Protein AF-A0A345RIX7-F1 (afdb_monomer_lite)

pLDDT: mean 82.72, std 12.64, range [37.41, 94.75]

Structure (mmCIF, N/CA/C/O backbone):
data_AF-A0A345RIX7-F1
#
_entry.id   AF-A0A345RIX7-F1
#
loop_
_atom_site.group_PDB
_atom_site.id
_atom_site.type_symbol
_atom_site.label_atom_id
_atom_site.label_alt_id
_atom_site.label_comp_id
_atom_site.label_asym_id
_atom_site.label_entity_id
_atom_site.label_seq_id
_atom_site.pdbx_PDB_ins_code
_atom_site.Cartn_x
_atom_site.Cartn_y
_atom_site.Cartn_z
_atom_site.occupancy
_atom_site.B_iso_or_equiv
_atom_site.auth_seq_id
_atom_site.auth_comp_id
_atom_site.auth_asym_id
_atom_site.auth_atom_id
_atom_site.pdbx_PDB_model_num
ATOM 1 N N . MET A 1 1 ? 9.108 -30.394 21.994 1.00 50.75 1 MET A N 1
ATOM 2 C CA . MET A 1 1 ? 8.335 -29.219 21.529 1.00 50.75 1 MET A CA 1
ATOM 3 C C . MET A 1 1 ? 9.275 -28.384 20.669 1.00 50.75 1 MET A C 1
ATOM 5 O O . MET A 1 1 ? 10.359 -28.077 21.140 1.00 50.75 1 MET A O 1
ATOM 9 N N . ASN A 1 2 ? 8.957 -28.158 19.392 1.00 66.50 2 ASN A N 1
ATOM 10 C CA . ASN A 1 2 ? 9.884 -27.532 18.439 1.00 66.50 2 ASN A CA 1
ATOM 11 C C . ASN A 1 2 ? 9.905 -26.006 18.659 1.00 66.50 2 ASN A C 1
ATOM 13 O O . ASN A 1 2 ? 8.853 -25.375 18.571 1.00 66.50 2 ASN A O 1
ATOM 17 N N . ILE A 1 3 ? 11.074 -25.440 18.972 1.00 65.12 3 ILE A N 1
ATOM 18 C CA . ILE A 1 3 ? 11.267 -24.012 19.284 1.00 65.12 3 ILE A CA 1
ATOM 19 C C . ILE A 1 3 ? 10.790 -23.119 18.130 1.00 65.12 3 ILE A C 1
ATOM 21 O O . ILE A 1 3 ? 10.153 -22.100 18.385 1.00 65.12 3 ILE A O 1
ATOM 25 N N . ASN A 1 4 ? 10.980 -23.554 16.880 1.00 65.31 4 ASN A N 1
ATOM 26 C CA . ASN A 1 4 ? 10.522 -22.816 15.698 1.00 65.31 4 ASN A CA 1
ATOM 27 C C . ASN A 1 4 ? 8.998 -22.625 15.717 1.00 65.31 4 ASN A C 1
ATOM 29 O O . ASN A 1 4 ? 8.505 -21.518 15.559 1.00 65.31 4 ASN A O 1
ATOM 33 N N . ARG A 1 5 ? 8.248 -23.672 16.080 1.00 65.75 5 ARG A N 1
ATOM 34 C CA . ARG A 1 5 ? 6.781 -23.620 16.153 1.00 65.75 5 ARG A CA 1
ATOM 35 C C . ARG A 1 5 ? 6.277 -22.676 17.249 1.00 65.75 5 ARG A C 1
ATOM 37 O O . ARG A 1 5 ? 5.236 -22.055 17.085 1.00 65.75 5 ARG A O 1
ATOM 44 N N . LEU A 1 6 ? 6.986 -22.576 18.375 1.00 53.75 6 LEU A N 1
ATOM 45 C CA . LEU A 1 6 ? 6.648 -21.633 19.449 1.00 53.75 6 LEU A CA 1
ATOM 46 C C . LEU A 1 6 ? 6.926 -20.179 19.046 1.00 53.75 6 LEU A C 1
ATOM 48 O O . LEU A 1 6 ? 6.136 -19.296 19.378 1.00 53.75 6 LEU A O 1
ATOM 52 N N . PHE A 1 7 ? 8.016 -19.938 18.315 1.00 59.59 7 PHE A N 1
ATOM 53 C CA . PHE A 1 7 ? 8.335 -18.628 17.752 1.00 59.59 7 PHE A CA 1
ATOM 54 C C . PHE A 1 7 ? 7.288 -18.194 16.719 1.00 59.59 7 PHE A C 1
ATOM 56 O O . PHE A 1 7 ? 6.757 -17.091 16.832 1.00 59.59 7 PHE A O 1
ATOM 63 N N . ASP A 1 8 ? 6.901 -19.087 15.805 1.00 59.12 8 ASP A N 1
ATOM 64 C CA . ASP A 1 8 ? 5.866 -18.825 14.796 1.00 59.12 8 ASP A CA 1
ATOM 65 C C . ASP A 1 8 ? 4.513 -18.482 15.440 1.00 59.12 8 ASP A C 1
ATOM 67 O O . ASP A 1 8 ? 3.838 -17.541 15.028 1.00 59.12 8 ASP A O 1
ATOM 71 N N . ILE A 1 9 ? 4.129 -19.194 16.508 1.00 61.34 9 ILE A N 1
ATOM 72 C CA . ILE A 1 9 ? 2.897 -18.916 17.269 1.00 61.34 9 ILE A CA 1
ATOM 73 C C . ILE A 1 9 ? 2.973 -17.553 17.972 1.00 61.34 9 ILE A C 1
ATOM 75 O O . ILE A 1 9 ? 2.003 -16.792 17.963 1.00 61.34 9 ILE A O 1
ATOM 79 N N . SER A 1 10 ? 4.118 -17.236 18.584 1.00 55.81 10 SER A N 1
ATOM 80 C CA . SER A 1 10 ? 4.344 -15.945 19.243 1.00 55.81 10 SER A CA 1
ATOM 81 C C . SER A 1 10 ? 4.237 -14.784 18.248 1.00 55.81 10 SER A C 1
ATOM 83 O O . SER A 1 10 ? 3.538 -13.800 18.512 1.00 55.81 10 SER A O 1
ATOM 85 N N . GLN A 1 11 ? 4.854 -14.933 17.072 1.00 63.72 11 GLN A N 1
ATOM 86 C CA . GLN A 1 11 ? 4.778 -13.957 15.987 1.00 63.72 11 GLN A CA 1
ATOM 87 C C . GLN A 1 11 ? 3.354 -13.818 15.453 1.00 63.72 11 GLN A C 1
ATOM 89 O O . GLN A 1 11 ? 2.854 -12.701 15.366 1.00 63.72 11 GLN A O 1
ATOM 94 N N . ALA A 1 12 ? 2.644 -14.924 15.216 1.00 64.75 12 ALA A N 1
ATOM 95 C CA . ALA A 1 12 ? 1.251 -14.892 14.771 1.00 64.75 12 ALA A CA 1
ATOM 96 C C . ALA A 1 12 ? 0.345 -14.117 15.747 1.00 64.75 12 ALA A C 1
ATOM 98 O O . ALA A 1 12 ? -0.484 -13.306 15.328 1.00 64.75 12 ALA A O 1
ATOM 99 N N . GLY A 1 13 ? 0.540 -14.296 17.059 1.00 73.12 13 GLY A N 1
ATOM 100 C CA . GLY A 1 13 ? -0.175 -13.532 18.084 1.00 73.12 13 GLY A CA 1
ATOM 101 C C . GLY A 1 13 ? 0.200 -12.045 18.124 1.00 73.12 13 GLY A C 1
ATOM 102 O O . GLY A 1 13 ? -0.624 -11.216 18.515 1.00 73.12 13 GLY A O 1
ATOM 103 N N . SER A 1 14 ? 1.428 -11.686 17.747 1.00 76.00 14 SER A N 1
ATOM 104 C CA . SER A 1 14 ? 1.878 -10.294 17.607 1.00 76.00 14 SER A CA 1
ATOM 105 C C . SER A 1 14 ? 1.273 -9.636 16.362 1.00 76.00 14 SER A C 1
ATOM 107 O O . SER A 1 14 ? 0.627 -8.592 16.469 1.00 76.00 14 SER A O 1
ATOM 109 N N . SER A 1 15 ? 1.362 -10.298 15.206 1.00 80.69 15 SER A N 1
ATOM 110 C CA . SER A 1 15 ? 0.812 -9.827 13.930 1.00 80.69 15 SER A CA 1
ATOM 111 C C . SER A 1 15 ? -0.706 -9.664 13.976 1.00 80.69 15 SER A C 1
ATOM 113 O O . SER A 1 15 ? -1.224 -8.657 13.503 1.00 80.69 15 SER A O 1
ATOM 115 N N . ALA A 1 16 ? -1.432 -10.590 14.610 1.00 82.44 16 ALA A N 1
ATOM 116 C CA . ALA A 1 16 ? -2.882 -10.474 14.772 1.00 82.44 16 ALA A CA 1
ATOM 117 C C . ALA A 1 16 ? -3.280 -9.264 15.636 1.00 82.44 16 ALA A C 1
ATOM 119 O O . ALA A 1 16 ? -4.250 -8.565 15.335 1.00 82.44 16 ALA A O 1
ATOM 120 N N . ARG A 1 17 ? -2.517 -8.983 16.703 1.00 85.25 17 ARG A N 1
ATOM 121 C CA . ARG A 1 17 ? -2.731 -7.793 17.540 1.00 85.25 17 ARG A CA 1
ATOM 122 C C . ARG A 1 17 ? -2.421 -6.514 16.771 1.00 85.25 17 ARG A C 1
ATOM 124 O O . ARG A 1 17 ? -3.216 -5.581 16.839 1.00 85.25 17 ARG A O 1
ATOM 131 N N . PHE A 1 18 ? -1.328 -6.492 16.012 1.00 84.81 18 PHE A N 1
ATOM 132 C CA . PHE A 1 18 ? -0.977 -5.362 15.156 1.00 84.81 18 PHE A CA 1
ATOM 133 C C . PHE A 1 18 ? -2.061 -5.086 14.110 1.00 84.81 18 PHE A C 1
ATOM 135 O O . PHE A 1 18 ? -2.558 -3.967 14.039 1.00 84.81 18 PHE A O 1
ATOM 142 N N . ALA A 1 19 ? -2.508 -6.111 13.377 1.00 85.56 19 ALA A N 1
ATOM 143 C CA . ALA A 1 19 ? -3.570 -5.982 12.382 1.00 85.56 19 ALA A CA 1
ATOM 144 C C . ALA A 1 19 ? -4.861 -5.420 12.995 1.00 85.56 19 ALA A C 1
ATOM 146 O O . ALA A 1 19 ? -5.495 -4.537 12.417 1.00 85.56 19 ALA A O 1
ATOM 147 N N . LYS A 1 20 ? -5.222 -5.875 14.203 1.00 89.00 20 LYS A N 1
ATOM 148 C CA . LYS A 1 20 ? -6.390 -5.362 14.927 1.00 89.00 20 LYS A CA 1
ATOM 149 C C . LYS A 1 20 ? -6.238 -3.885 15.295 1.00 89.00 20 LYS A C 1
ATOM 151 O O . LYS A 1 20 ? -7.179 -3.123 15.102 1.00 89.00 20 LYS A O 1
ATOM 156 N N . VAL A 1 21 ? -5.078 -3.476 15.809 1.00 90.88 21 VAL A N 1
ATOM 157 C CA . VAL A 1 21 ? -4.814 -2.070 16.160 1.00 90.88 21 VAL A CA 1
ATOM 158 C C . VAL A 1 21 ? -4.809 -1.187 14.912 1.00 90.88 21 VAL A C 1
ATOM 160 O O . VAL A 1 21 ? -5.502 -0.175 14.899 1.00 90.88 21 VAL A O 1
ATOM 163 N N . ALA A 1 22 ? -4.112 -1.590 13.848 1.00 87.06 22 ALA A N 1
ATOM 164 C CA . ALA A 1 22 ? -4.081 -0.858 12.583 1.00 87.06 22 ALA A CA 1
ATOM 165 C C . ALA A 1 22 ? -5.491 -0.680 11.998 1.00 87.06 22 ALA A C 1
ATOM 167 O O . ALA A 1 22 ? -5.865 0.420 11.605 1.00 87.06 22 ALA A O 1
ATOM 168 N N . THR A 1 23 ? -6.313 -1.736 12.036 1.00 89.12 23 THR A N 1
ATOM 169 C CA . THR A 1 23 ? -7.715 -1.676 11.594 1.00 89.12 23 THR A CA 1
ATOM 170 C C . THR A 1 23 ? -8.517 -0.647 12.390 1.00 89.12 23 THR A C 1
ATOM 172 O O . THR A 1 23 ? -9.240 0.143 11.792 1.00 89.12 23 THR A O 1
ATOM 175 N N . LEU A 1 24 ? -8.376 -0.610 13.722 1.00 93.12 24 LEU A N 1
ATOM 176 C CA . LEU A 1 24 ? -9.077 0.369 14.563 1.00 93.12 24 LEU A CA 1
ATOM 177 C C . LEU A 1 24 ? -8.651 1.809 14.249 1.00 93.12 24 LEU A C 1
ATOM 179 O O . LEU A 1 24 ? -9.498 2.695 14.207 1.00 93.12 24 LEU A O 1
ATOM 183 N N . LEU A 1 25 ? -7.359 2.042 14.012 1.00 90.81 25 LEU A N 1
ATOM 184 C CA . LEU A 1 25 ? -6.836 3.372 13.684 1.00 90.81 25 LEU A CA 1
ATOM 185 C C . LEU A 1 25 ? -7.308 3.856 12.308 1.00 90.81 25 LEU A C 1
ATOM 187 O O . LEU A 1 25 ? -7.638 5.032 12.164 1.00 90.81 25 LEU A O 1
ATOM 191 N N . VAL A 1 26 ? -7.395 2.949 11.329 1.00 90.38 26 VAL A N 1
ATOM 192 C CA . VAL A 1 26 ? -7.961 3.244 10.005 1.00 90.38 26 VAL A CA 1
ATOM 193 C C . VAL A 1 26 ? -9.459 3.533 10.100 1.00 90.38 26 VAL A C 1
ATOM 195 O O . VAL A 1 26 ? -9.929 4.531 9.566 1.00 90.38 26 VAL A O 1
ATOM 198 N N . GLN A 1 27 ? -10.217 2.718 10.839 1.00 90.81 27 GLN A N 1
ATOM 199 C CA . GLN A 1 27 ? -11.654 2.941 11.053 1.00 90.81 27 GLN A CA 1
ATOM 200 C C . GLN A 1 27 ? -11.956 4.246 11.800 1.00 90.81 27 GLN A C 1
ATOM 202 O O . GLN A 1 27 ? -12.990 4.861 11.558 1.00 90.81 27 GLN A O 1
ATOM 207 N N . ALA A 1 28 ? -11.067 4.666 12.700 1.00 92.12 28 ALA A N 1
ATOM 208 C CA . ALA A 1 28 ? -11.180 5.931 13.418 1.00 92.12 28 ALA A CA 1
ATOM 209 C C . ALA A 1 28 ? -10.764 7.156 12.579 1.00 92.12 28 ALA A C 1
ATOM 211 O O . ALA A 1 28 ? -10.856 8.272 13.081 1.00 92.12 28 ALA A O 1
ATOM 212 N N . GLY A 1 29 ? -10.276 6.966 11.346 1.00 89.44 29 GLY A N 1
ATOM 213 C CA . GLY A 1 29 ? -9.775 8.049 10.494 1.00 89.44 29 GLY A CA 1
ATOM 214 C C . GLY A 1 29 ? -8.460 8.673 10.974 1.00 89.44 29 GLY A C 1
ATOM 215 O O . GLY A 1 29 ? -8.088 9.742 10.513 1.00 89.44 29 GLY A O 1
ATOM 216 N N . ILE A 1 30 ? -7.750 8.031 11.909 1.00 89.56 30 ILE A N 1
ATOM 217 C CA . ILE A 1 30 ? -6.455 8.509 12.427 1.00 89.56 30 ILE A CA 1
ATOM 218 C C . ILE A 1 30 ? -5.324 8.127 11.464 1.00 89.56 30 ILE A C 1
ATOM 220 O O . ILE A 1 30 ? -4.321 8.832 11.337 1.00 89.56 30 ILE A O 1
ATOM 224 N N . MET A 1 31 ? -5.474 6.985 10.795 1.00 90.50 31 MET A N 1
ATOM 225 C CA . MET A 1 31 ? -4.538 6.496 9.793 1.00 90.50 31 MET A CA 1
ATOM 226 C C . MET A 1 31 ? -5.254 6.205 8.484 1.00 90.50 31 MET A C 1
ATOM 228 O O . MET A 1 31 ? -6.411 5.797 8.468 1.00 90.50 31 MET A O 1
ATOM 232 N N . GLU A 1 32 ? -4.520 6.324 7.391 1.00 90.31 32 GLU A N 1
ATOM 233 C CA . GLU A 1 32 ? -4.927 5.830 6.084 1.00 90.31 32 GLU A CA 1
ATOM 234 C C . GLU A 1 32 ? -4.120 4.580 5.753 1.00 90.31 32 GLU A C 1
ATOM 236 O O . GLU A 1 32 ? -2.922 4.498 6.043 1.00 90.31 32 GLU A O 1
ATOM 241 N N . ARG A 1 33 ? -4.784 3.599 5.140 1.00 89.31 33 ARG A N 1
ATOM 242 C CA . ARG A 1 33 ? -4.140 2.423 4.557 1.00 89.31 33 ARG A CA 1
ATOM 243 C C . ARG A 1 33 ? -4.112 2.603 3.049 1.00 89.31 33 ARG A C 1
ATOM 245 O O . ARG A 1 33 ? -5.165 2.817 2.459 1.00 89.31 33 ARG A O 1
ATOM 252 N N . ARG A 1 34 ? -2.943 2.426 2.440 1.00 89.50 34 ARG A N 1
ATOM 253 C CA . ARG A 1 34 ? -2.777 2.393 0.983 1.00 89.50 34 ARG A CA 1
ATOM 254 C C . ARG A 1 34 ? -1.982 1.166 0.575 1.00 89.50 34 ARG A C 1
ATOM 256 O O . ARG A 1 34 ? -1.175 0.649 1.350 1.00 89.50 34 ARG A O 1
ATOM 263 N N . LEU A 1 35 ? -2.230 0.689 -0.631 1.00 90.88 35 LEU A N 1
ATOM 264 C CA . LEU A 1 35 ? -1.373 -0.277 -1.296 1.00 90.88 35 LEU A CA 1
ATOM 265 C C . LEU A 1 35 ? -0.392 0.478 -2.178 1.00 90.88 35 LEU A C 1
ATOM 267 O O . LEU A 1 35 ? -0.758 1.431 -2.858 1.00 90.88 35 LEU A O 1
ATOM 271 N N . VAL A 1 36 ? 0.858 0.053 -2.146 1.00 92.94 36 VAL A N 1
ATOM 272 C CA . VAL A 1 36 ? 1.940 0.677 -2.891 1.00 92.94 3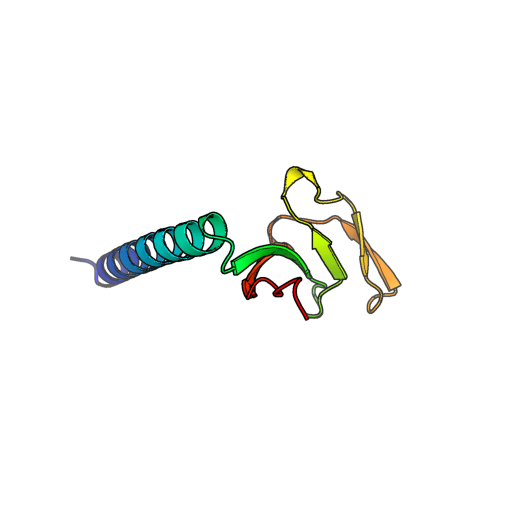6 VAL A CA 1
ATOM 273 C C . VAL A 1 36 ? 2.553 -0.369 -3.793 1.00 92.94 36 VAL A C 1
ATOM 275 O O . VAL A 1 36 ? 2.999 -1.409 -3.317 1.00 92.94 36 VAL A O 1
ATOM 278 N N . ILE A 1 37 ? 2.579 -0.076 -5.086 1.00 92.56 37 ILE A N 1
ATOM 279 C CA . ILE A 1 37 ? 3.301 -0.861 -6.078 1.00 92.56 37 ILE A CA 1
ATOM 280 C C . ILE A 1 37 ? 4.725 -0.329 -6.105 1.00 92.56 37 ILE A C 1
ATOM 282 O O . ILE A 1 37 ? 4.945 0.862 -6.363 1.00 92.56 37 ILE A O 1
ATOM 286 N N . ARG A 1 38 ? 5.698 -1.193 -5.825 1.00 90.56 38 ARG A N 1
ATOM 287 C CA . ARG A 1 38 ? 7.116 -0.830 -5.863 1.00 90.56 38 ARG A CA 1
ATOM 288 C C . ARG A 1 38 ? 7.802 -1.384 -7.096 1.00 90.56 38 ARG A C 1
ATOM 290 O O . ARG A 1 38 ? 7.507 -2.469 -7.575 1.00 90.56 38 ARG A O 1
ATOM 297 N N . SER A 1 39 ? 8.782 -0.630 -7.572 1.00 88.19 39 SER A N 1
ATOM 298 C CA . SER A 1 39 ? 9.766 -1.138 -8.512 1.00 88.19 39 SER A CA 1
ATOM 299 C C . SER A 1 39 ? 10.580 -2.243 -7.838 1.00 88.19 39 SER A C 1
ATOM 301 O O . SER A 1 39 ? 10.959 -2.089 -6.672 1.00 88.19 39 SER A O 1
ATOM 303 N N . PRO A 1 40 ? 10.991 -3.286 -8.578 1.00 84.81 40 PRO A N 1
ATOM 304 C CA . PRO A 1 40 ? 12.001 -4.236 -8.114 1.00 84.81 40 PRO A CA 1
ATOM 305 C C . PRO A 1 40 ? 13.333 -3.579 -7.710 1.00 84.81 40 PRO A C 1
ATOM 307 O O . PRO A 1 40 ? 14.150 -4.196 -7.031 1.00 84.81 40 PRO A O 1
ATOM 310 N N . LEU A 1 41 ? 13.573 -2.327 -8.120 1.00 84.00 41 LEU A N 1
ATOM 311 C CA . LEU A 1 41 ? 14.728 -1.527 -7.707 1.00 84.00 41 LEU A CA 1
ATOM 312 C C . LEU A 1 41 ? 14.506 -0.766 -6.384 1.00 84.00 41 LEU A C 1
ATOM 314 O O . LEU A 1 41 ? 15.405 -0.056 -5.935 1.00 84.00 41 LEU A O 1
ATOM 318 N N . GLY A 1 42 ? 13.333 -0.903 -5.755 1.00 80.75 42 GLY A N 1
ATOM 319 C CA . GLY A 1 42 ? 12.998 -0.373 -4.429 1.00 80.75 42 GLY A CA 1
ATOM 320 C C . GLY A 1 42 ? 12.005 0.801 -4.367 1.00 80.75 42 GLY A C 1
ATOM 321 O O . GLY A 1 42 ? 11.185 0.826 -3.439 1.00 80.75 42 GLY A O 1
ATOM 322 N N . PRO A 1 43 ? 12.031 1.804 -5.266 1.00 86.62 43 PRO A N 1
ATOM 323 C CA . PRO A 1 43 ? 11.158 2.958 -5.104 1.00 86.62 43 PRO A CA 1
ATOM 324 C C . PRO A 1 43 ? 9.706 2.638 -5.425 1.00 86.62 43 PRO A C 1
ATOM 326 O O . PRO A 1 43 ? 9.384 1.712 -6.162 1.00 86.62 43 PRO A O 1
ATOM 329 N N . GLU A 1 44 ? 8.833 3.450 -4.851 1.00 90.44 44 GLU A N 1
ATOM 330 C CA . GLU A 1 44 ? 7.412 3.454 -5.156 1.00 90.44 44 GLU A CA 1
ATOM 331 C C . GLU A 1 44 ? 7.169 3.898 -6.604 1.00 90.44 44 GLU A C 1
ATOM 333 O O . GLU A 1 44 ? 7.747 4.885 -7.062 1.00 90.44 44 GLU A O 1
ATOM 338 N N . ILE A 1 45 ? 6.301 3.164 -7.299 1.00 92.38 45 ILE A N 1
ATOM 339 C CA . ILE A 1 45 ? 5.806 3.502 -8.635 1.00 92.38 45 ILE A CA 1
ATOM 340 C C . ILE A 1 45 ? 4.434 4.169 -8.522 1.00 92.38 45 ILE A C 1
ATOM 342 O O . ILE A 1 45 ? 4.215 5.231 -9.102 1.00 92.38 45 ILE A O 1
ATOM 346 N N . LEU A 1 46 ? 3.506 3.540 -7.795 1.00 91.56 46 LEU A N 1
ATOM 347 C CA . LEU A 1 46 ? 2.108 3.964 -7.727 1.00 91.56 46 LEU A CA 1
ATOM 348 C C . LEU A 1 46 ? 1.4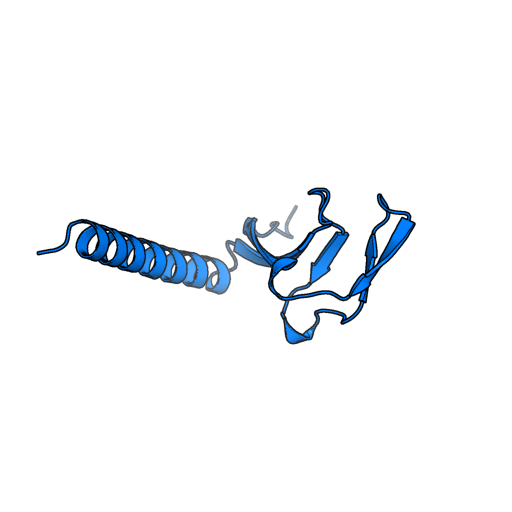83 3.593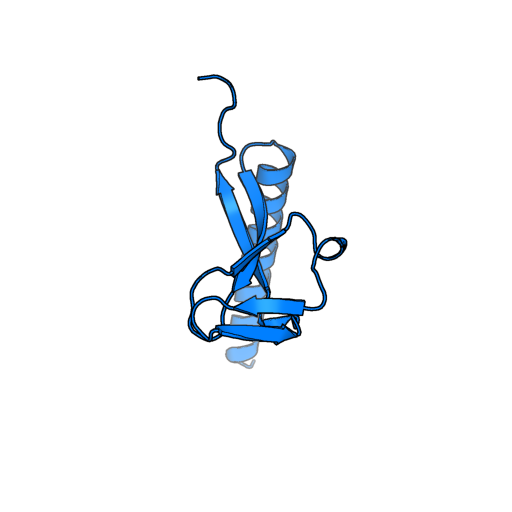 -6.379 1.00 91.56 46 LEU A C 1
ATOM 350 O O . LEU A 1 46 ? 1.760 2.522 -5.842 1.00 91.56 46 LEU A O 1
ATOM 354 N N . GLN A 1 47 ? 0.597 4.452 -5.869 1.00 92.38 47 GLN A N 1
ATOM 355 C CA . GLN A 1 47 ? -0.279 4.138 -4.738 1.00 92.38 47 GLN A CA 1
ATOM 356 C C . GLN A 1 47 ? -1.702 3.892 -5.230 1.00 92.38 47 GLN A C 1
ATOM 358 O O . GLN A 1 47 ? -2.202 4.640 -6.070 1.00 92.38 47 GLN A O 1
ATOM 363 N N . VAL A 1 48 ? -2.357 2.882 -4.668 1.00 90.12 48 VAL A N 1
ATOM 364 C CA . VAL A 1 48 ? -3.769 2.566 -4.898 1.00 90.12 48 VAL A CA 1
ATOM 365 C C . VAL A 1 48 ? -4.473 2.321 -3.564 1.00 90.12 48 VAL A C 1
ATOM 367 O O . VAL A 1 48 ? -3.865 1.858 -2.596 1.00 90.12 48 VAL A O 1
ATOM 370 N N . ASP A 1 49 ? -5.762 2.635 -3.491 1.00 85.19 49 ASP A N 1
ATOM 371 C CA . ASP A 1 49 ? -6.521 2.535 -2.238 1.00 85.19 49 ASP A CA 1
ATOM 372 C C . ASP A 1 49 ? -6.902 1.086 -1.908 1.00 85.19 49 ASP A C 1
ATOM 374 O O . ASP A 1 49 ? -6.941 0.676 -0.742 1.00 85.19 49 ASP A O 1
ATOM 378 N N . SER A 1 50 ? -7.148 0.273 -2.936 1.00 82.56 50 SER A N 1
ATOM 379 C CA . SER A 1 50 ? -7.539 -1.121 -2.773 1.00 82.56 50 SER A CA 1
ATOM 380 C C . SER A 1 50 ? -6.903 -2.035 -3.815 1.00 82.56 50 SER A C 1
ATOM 382 O O . SER A 1 50 ? -6.438 -1.599 -4.863 1.00 82.56 50 SER A O 1
ATOM 384 N N . TRP A 1 51 ? -6.895 -3.337 -3.520 1.00 81.81 51 TRP A N 1
ATOM 385 C CA . TRP A 1 51 ? -6.395 -4.350 -4.454 1.00 81.81 51 TRP A CA 1
ATOM 386 C C . TRP A 1 51 ? -7.256 -4.411 -5.725 1.00 81.81 51 TRP A C 1
ATOM 388 O O . TRP A 1 51 ? -6.743 -4.706 -6.795 1.00 81.81 51 TRP A O 1
ATOM 398 N N . TYR A 1 52 ? -8.545 -4.062 -5.632 1.00 84.31 52 TYR A N 1
ATOM 399 C CA . TYR A 1 52 ? -9.436 -3.985 -6.795 1.00 84.31 52 TYR A CA 1
ATOM 400 C C . TYR A 1 52 ? -9.066 -2.851 -7.755 1.00 84.31 52 TYR A C 1
ATOM 402 O O . TYR A 1 52 ? -9.365 -2.945 -8.941 1.00 84.31 52 TYR A O 1
ATOM 410 N N . ASP A 1 53 ? -8.407 -1.810 -7.246 1.00 86.12 53 ASP A N 1
ATOM 411 C CA . ASP A 1 53 ? -7.942 -0.670 -8.037 1.00 86.12 53 ASP A CA 1
ATOM 412 C C . ASP A 1 53 ? -6.516 -0.886 -8.566 1.00 86.12 53 ASP A C 1
ATOM 414 O O . ASP A 1 53 ? -5.947 -0.003 -9.209 1.00 86.12 53 ASP A O 1
ATOM 418 N N . CYS A 1 54 ? -5.917 -2.051 -8.293 1.00 88.88 54 CYS A N 1
ATOM 419 C CA . CYS A 1 54 ? -4.573 -2.371 -8.739 1.00 88.88 54 CYS A CA 1
ATOM 420 C C . CYS A 1 54 ? -4.567 -2.655 -10.251 1.00 88.88 54 CYS A C 1
ATOM 422 O O . CYS A 1 54 ? -5.215 -3.606 -10.700 1.00 88.88 54 CYS A O 1
ATOM 424 N N . PRO A 1 55 ? -3.833 -1.872 -11.060 1.00 91.88 55 PRO A N 1
ATOM 425 C CA . PRO A 1 55 ? -3.700 -2.157 -12.479 1.00 91.88 55 PRO A CA 1
ATOM 426 C C . PRO A 1 55 ? -2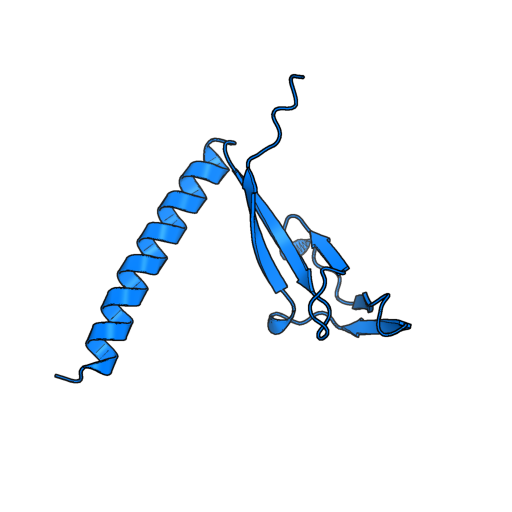.888 -3.438 -12.693 1.00 91.88 55 PRO A C 1
ATOM 428 O O . PRO A 1 55 ? -1.970 -3.738 -11.933 1.00 91.88 55 PRO A O 1
ATOM 431 N N . SER A 1 56 ? -3.182 -4.168 -13.770 1.00 93.12 56 SER A N 1
ATOM 432 C CA . SER A 1 56 ? -2.395 -5.350 -14.151 1.00 93.12 56 SER A CA 1
ATOM 433 C C . SER A 1 56 ? -0.996 -4.991 -14.656 1.00 93.12 56 SER A C 1
ATOM 435 O O . SER A 1 56 ? -0.105 -5.828 -14.605 1.00 93.12 56 SER A O 1
ATOM 437 N N . PHE A 1 57 ? -0.798 -3.759 -15.136 1.00 94.50 57 PHE A N 1
ATOM 438 C CA . PHE A 1 57 ? 0.480 -3.270 -15.649 1.00 94.50 57 PHE A CA 1
ATOM 439 C C . PHE A 1 57 ? 0.759 -1.847 -15.160 1.00 94.50 57 PHE A C 1
ATOM 441 O O . PHE A 1 57 ? -0.147 -1.012 -15.114 1.00 94.50 57 PHE A O 1
ATOM 448 N N . VAL A 1 58 ? 2.018 -1.562 -14.827 1.00 93.81 58 VAL A N 1
ATOM 449 C CA . VAL A 1 58 ? 2.508 -0.215 -14.498 1.00 93.81 58 VAL A CA 1
ATOM 450 C C . VAL A 1 58 ? 3.806 0.083 -15.235 1.00 93.81 58 VAL A C 1
ATOM 452 O O . VAL A 1 58 ? 4.596 -0.811 -15.529 1.00 93.81 58 VAL A O 1
ATOM 455 N N . PHE A 1 59 ? 4.057 1.359 -15.514 1.00 93.94 59 PHE A N 1
ATOM 456 C CA . PHE A 1 59 ? 5.337 1.799 -16.057 1.00 93.94 59 PHE A CA 1
ATOM 457 C C . PHE A 1 59 ? 6.328 2.069 -14.922 1.00 93.94 59 PHE A C 1
ATOM 459 O O . PHE A 1 59 ? 6.075 2.927 -14.079 1.00 93.94 59 PHE A O 1
ATOM 466 N N . ASP A 1 60 ? 7.466 1.373 -14.923 1.00 91.44 60 ASP A N 1
ATOM 467 C CA . ASP A 1 60 ? 8.572 1.639 -14.004 1.00 91.44 60 ASP A CA 1
ATOM 468 C C . ASP A 1 60 ? 9.479 2.734 -14.601 1.00 91.44 60 ASP A C 1
ATOM 470 O O . ASP A 1 60 ? 10.221 2.468 -15.558 1.00 91.44 60 ASP A O 1
ATOM 474 N N . PRO A 1 61 ? 9.476 3.960 -14.044 1.00 87.88 61 PRO A N 1
ATOM 475 C CA . PRO A 1 61 ? 10.248 5.070 -14.590 1.00 87.88 61 PRO A CA 1
ATOM 476 C C . PRO A 1 61 ? 11.764 4.895 -14.449 1.00 87.88 61 PRO A C 1
ATOM 478 O O . PRO A 1 61 ? 12.507 5.524 -15.200 1.00 87.88 61 PRO A O 1
ATOM 481 N N . LEU A 1 62 ? 12.249 4.058 -13.524 1.00 87.69 62 LEU A N 1
ATOM 482 C CA . LEU A 1 62 ? 13.684 3.804 -13.377 1.00 87.69 62 LEU A CA 1
ATOM 483 C C . LEU A 1 62 ? 14.201 2.804 -14.397 1.00 87.69 62 LEU A C 1
ATOM 485 O O . LEU A 1 62 ? 15.323 2.934 -14.886 1.00 87.69 62 LEU A O 1
ATOM 489 N N . ARG A 1 63 ? 13.395 1.789 -14.701 1.00 87.69 63 ARG A N 1
ATOM 490 C CA . ARG A 1 63 ? 13.751 0.774 -15.696 1.00 87.69 63 ARG A CA 1
ATOM 491 C C . ARG A 1 63 ? 13.387 1.213 -17.111 1.00 87.69 63 ARG A C 1
ATOM 493 O O . ARG A 1 63 ? 13.955 0.683 -18.062 1.00 87.69 63 ARG A O 1
ATOM 500 N N . GLY A 1 64 ? 12.471 2.172 -17.248 1.00 91.25 64 GLY A N 1
ATOM 501 C CA . GLY A 1 64 ? 11.970 2.651 -18.532 1.00 91.25 64 GLY A CA 1
ATOM 502 C C . GLY A 1 64 ? 11.146 1.598 -19.272 1.00 91.25 64 GLY A C 1
ATOM 503 O O . GLY A 1 64 ? 11.161 1.572 -20.501 1.00 91.25 64 GLY A O 1
ATOM 504 N N . VAL A 1 65 ? 10.476 0.700 -18.541 1.00 92.12 65 VAL A N 1
ATOM 505 C CA . VAL A 1 65 ? 9.708 -0.422 -19.102 1.00 92.12 65 VAL A CA 1
ATOM 506 C C . VAL A 1 65 ? 8.358 -0.563 -18.408 1.00 92.12 65 VAL A C 1
ATOM 508 O O . VAL A 1 65 ? 8.204 -0.196 -17.244 1.00 92.12 65 VAL A O 1
ATOM 511 N N . GLU A 1 66 ? 7.389 -1.126 -19.122 1.00 94.75 66 GLU A N 1
ATOM 512 C CA . GLU A 1 66 ? 6.133 -1.590 -18.536 1.00 94.75 66 GLU A CA 1
ATOM 513 C C . GLU A 1 66 ? 6.356 -2.944 -17.848 1.00 94.75 66 GLU A C 1
ATOM 515 O O . GLU A 1 66 ? 7.053 -3.814 -18.380 1.00 94.75 66 GLU A O 1
ATOM 520 N N . MET A 1 67 ? 5.801 -3.105 -16.650 1.00 92.25 67 MET A N 1
ATOM 521 C CA . MET A 1 67 ? 5.865 -4.333 -15.865 1.00 92.25 67 MET A CA 1
ATOM 522 C C . MET A 1 67 ? 4.465 -4.800 -15.487 1.00 92.25 67 MET A C 1
ATOM 524 O O . MET A 1 67 ? 3.598 -3.985 -15.174 1.00 92.25 67 MET A O 1
ATOM 528 N N . GLU A 1 68 ? 4.265 -6.114 -15.513 1.00 93.06 68 GLU A N 1
ATOM 529 C CA . GLU A 1 68 ? 3.091 -6.752 -14.923 1.00 93.06 68 GLU A CA 1
ATOM 530 C C . GLU A 1 68 ? 3.177 -6.638 -13.399 1.00 93.06 68 GLU A C 1
ATOM 532 O O . GLU A 1 68 ? 4.252 -6.829 -12.828 1.00 93.06 68 GLU A O 1
ATOM 537 N N . VAL A 1 69 ? 2.063 -6.300 -12.754 1.00 90.69 69 VAL A N 1
ATOM 538 C CA . VAL A 1 69 ? 1.986 -6.198 -11.295 1.00 90.69 69 VAL A CA 1
ATOM 539 C C . VAL A 1 69 ? 1.616 -7.556 -10.722 1.00 90.69 69 VAL A C 1
ATOM 541 O O . VAL A 1 69 ? 0.568 -8.111 -11.052 1.00 90.69 69 VAL A O 1
ATOM 544 N N . SER A 1 70 ? 2.461 -8.070 -9.835 1.00 88.25 70 SER A N 1
ATOM 545 C CA . SER A 1 70 ? 2.194 -9.274 -9.056 1.00 88.25 70 SER A CA 1
ATOM 546 C C . SER A 1 70 ? 1.954 -8.943 -7.581 1.00 88.25 70 SER A C 1
ATOM 548 O O . SER A 1 70 ? 2.249 -7.841 -7.116 1.00 88.25 70 SER A O 1
ATOM 550 N N . A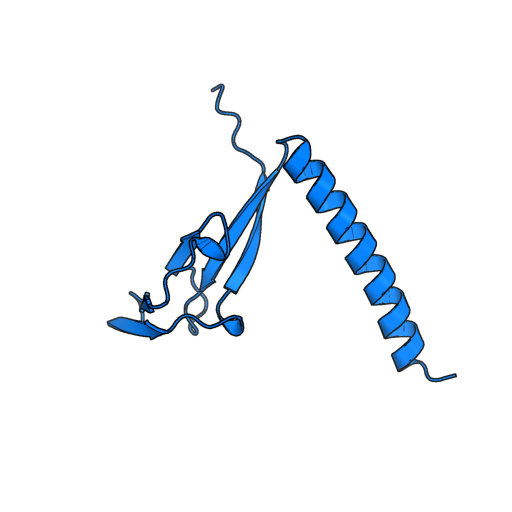SP A 1 71 ? 1.439 -9.910 -6.818 1.00 84.38 71 ASP A N 1
ATOM 551 C CA . ASP A 1 71 ? 1.236 -9.742 -5.372 1.00 84.38 71 ASP A CA 1
ATOM 552 C C . ASP A 1 71 ? 2.555 -9.473 -4.620 1.00 84.38 71 ASP A C 1
ATOM 554 O O . ASP A 1 71 ? 2.540 -8.807 -3.586 1.00 84.38 71 ASP A O 1
ATOM 558 N N . ASP A 1 72 ? 3.694 -9.935 -5.150 1.00 85.69 72 ASP A N 1
ATOM 559 C CA . ASP A 1 72 ? 5.021 -9.709 -4.561 1.00 85.69 72 ASP A CA 1
ATOM 560 C C . ASP A 1 72 ? 5.499 -8.251 -4.717 1.00 85.69 72 ASP A C 1
ATOM 562 O O . ASP A 1 72 ? 6.370 -7.801 -3.969 1.00 85.69 72 ASP A O 1
ATOM 566 N N . ASP A 1 73 ? 4.915 -7.495 -5.653 1.00 87.00 73 ASP A N 1
ATOM 567 C CA . ASP A 1 73 ? 5.234 -6.082 -5.900 1.00 87.00 73 ASP A CA 1
ATOM 568 C C . ASP A 1 73 ? 4.395 -5.127 -5.027 1.00 87.00 73 ASP A C 1
ATOM 570 O O . ASP A 1 73 ? 4.633 -3.912 -5.015 1.00 87.00 73 ASP A O 1
ATOM 574 N N . LEU A 1 74 ? 3.402 -5.668 -4.307 1.00 88.19 74 LEU A N 1
ATOM 575 C CA . LEU A 1 74 ? 2.455 -4.918 -3.489 1.00 88.19 74 LEU A CA 1
ATOM 576 C C . LEU A 1 74 ? 2.880 -4.859 -2.023 1.00 88.19 74 LEU A C 1
ATOM 578 O O . LEU A 1 74 ? 2.971 -5.864 -1.320 1.00 88.19 74 LEU A O 1
ATOM 582 N N . GLU A 1 75 ? 3.006 -3.642 -1.505 1.00 89.75 75 GLU A N 1
ATOM 583 C CA . GLU A 1 75 ? 3.225 -3.391 -0.085 1.00 89.75 75 GLU A CA 1
ATOM 584 C C . GLU A 1 75 ? 2.036 -2.643 0.526 1.00 89.75 75 GLU A C 1
ATOM 586 O O . GLU A 1 75 ? 1.522 -1.676 -0.034 1.00 89.75 75 GLU A O 1
ATOM 591 N N . THR A 1 76 ? 1.585 -3.068 1.710 1.00 88.69 76 THR A N 1
ATOM 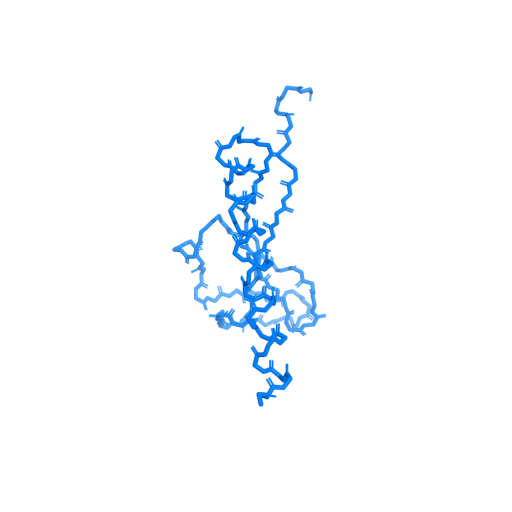592 C CA . THR A 1 76 ? 0.614 -2.281 2.481 1.00 88.69 76 THR A CA 1
ATOM 593 C C . THR A 1 76 ? 1.351 -1.223 3.291 1.00 88.69 76 THR A C 1
ATOM 595 O O . THR A 1 76 ? 2.094 -1.560 4.212 1.00 88.69 76 THR A O 1
ATOM 598 N N . MET A 1 77 ? 1.074 0.048 3.016 1.00 88.62 77 MET A N 1
ATOM 599 C CA . MET A 1 77 ? 1.561 1.163 3.820 1.00 88.62 77 MET A CA 1
ATOM 600 C C . MET A 1 77 ? 0.448 1.773 4.667 1.00 88.62 77 MET A C 1
ATOM 602 O O . MET A 1 77 ? -0.715 1.841 4.263 1.00 88.62 77 MET A O 1
ATOM 606 N N . TYR A 1 78 ? 0.838 2.253 5.846 1.00 87.50 78 TYR A N 1
ATOM 607 C CA . TYR A 1 78 ? -0.017 3.041 6.721 1.00 87.50 78 TYR A CA 1
ATOM 608 C C . TYR A 1 78 ? 0.621 4.408 6.950 1.00 87.50 78 TYR A C 1
ATOM 610 O O . TYR A 1 78 ? 1.790 4.491 7.328 1.00 87.50 78 TYR A O 1
ATOM 618 N N . SER A 1 79 ? -0.147 5.475 6.765 1.00 87.50 79 SER A N 1
ATOM 619 C CA . SER A 1 79 ? 0.273 6.848 7.056 1.00 87.50 79 SER A CA 1
ATOM 620 C C . SER A 1 79 ? -0.705 7.509 8.017 1.00 87.50 79 SER A C 1
ATOM 622 O O . SER A 1 79 ? -1.859 7.099 8.114 1.00 87.50 79 SER A O 1
ATOM 624 N N . VAL A 1 80 ? -0.254 8.534 8.740 1.00 87.81 80 VAL A N 1
ATOM 625 C CA . VAL A 1 80 ? -1.165 9.389 9.515 1.00 87.81 80 VAL A CA 1
ATOM 626 C C . VAL A 1 80 ? -2.076 10.109 8.523 1.00 87.81 80 VAL A C 1
ATOM 628 O O . VAL A 1 80 ? -1.573 10.663 7.541 1.00 87.81 80 VAL A O 1
ATOM 631 N N . ALA A 1 81 ? -3.389 10.061 8.754 1.00 84.25 81 ALA A N 1
ATOM 632 C CA . ALA A 1 81 ? -4.341 10.800 7.935 1.00 84.25 81 ALA A CA 1
ATOM 633 C C . ALA A 1 81 ? -4.003 12.294 8.029 1.00 84.25 81 ALA A C 1
ATOM 635 O O . ALA A 1 81 ? -3.749 12.810 9.122 1.00 84.25 81 ALA A O 1
ATOM 636 N N . LYS A 1 82 ? -3.921 12.986 6.889 1.00 76.81 82 LYS A N 1
ATOM 637 C CA . LYS A 1 82 ? -3.701 14.435 6.919 1.00 76.81 82 LYS A CA 1
ATOM 638 C C . LYS A 1 82 ? -4.969 15.084 7.458 1.00 76.81 82 LYS A C 1
ATOM 640 O O . LYS A 1 82 ? -6.059 14.785 6.986 1.00 76.81 82 LYS A O 1
ATOM 645 N N . ASP A 1 83 ? -4.816 15.969 8.434 1.00 61.19 83 ASP A N 1
ATOM 646 C CA . ASP A 1 83 ? -5.920 16.807 8.885 1.00 61.19 83 ASP A CA 1
ATOM 647 C C . ASP A 1 83 ? -6.248 17.772 7.735 1.00 61.19 83 ASP A C 1
ATOM 649 O O . ASP A 1 83 ? -5.449 18.653 7.419 1.00 61.19 83 ASP A O 1
ATOM 653 N N . GLU A 1 84 ? -7.371 17.573 7.040 1.00 56.97 84 GLU A N 1
ATOM 654 C CA . GLU A 1 84 ? -7.814 18.470 5.955 1.00 56.97 84 GLU A CA 1
ATOM 655 C C . GLU A 1 84 ? -8.258 19.855 6.476 1.00 56.97 84 GLU A C 1
ATOM 657 O O . GLU A 1 84 ? -8.662 20.724 5.705 1.00 56.97 84 GLU A O 1
ATOM 662 N N . LEU A 1 85 ? -8.156 20.094 7.784 1.00 49.22 85 LEU A N 1
ATOM 663 C CA . LEU A 1 85 ? -8.311 21.391 8.424 1.00 49.22 85 LEU A CA 1
ATOM 664 C C . LEU A 1 85 ? -6.936 21.951 8.797 1.00 49.22 85 LEU A C 1
ATOM 666 O O . LEU A 1 85 ? -6.586 21.834 9.959 1.00 49.22 85 LEU A O 1
ATOM 670 N N . HIS A 1 86 ? -6.172 22.533 7.862 1.00 37.41 86 HIS A N 1
ATOM 671 C CA . HIS A 1 86 ? -5.221 23.652 8.071 1.00 37.41 86 HIS A CA 1
ATOM 672 C C . HIS A 1 86 ? -4.766 24.226 6.719 1.00 37.41 86 HIS A C 1
ATOM 674 O O . HIS A 1 86 ? -4.213 23.462 5.896 1.00 37.41 86 HIS A O 1
#

Sequence (86 aa):
MNINRLFDISQAGSSARFAKVATLLVQAGIMERRLVIRSPLGPEILQVDSWYDCPSFVFDPLRGVEMEVSDDDLETMYSVAKDELH

Organism: NCBI:txid1628086

Radius of gyration: 16.96 Å; chains: 1; bounding box: 26×53×41 Å

Secondary structure (DSSP, 8-state):
--HHHHHHHHHHHHHHHHHHHHHHHHHTTSEEEEEEEE-TTSSEEEEESSGGG--SEEEETTTTEEEE--GGGEEEEEEEPP-S--

Foldseek 3Di:
DDPVVVVVVVVVVVVVVVVVVLVVCCVVLQKAKWKFQADPVGDTQDIDRDPVRDDQWGQDPVVRDIDGTDPVRIDIDMDGRDPPPD